Protein AF-A0A1X1WQ79-F1 (afdb_monomer_lite)

Organism: Mycolicibacterium iranicum (NCBI:txid912594)

pLDDT: mean 92.33, std 12.02, range [42.97, 98.75]

Structure (mmCIF, N/CA/C/O backbone):
data_AF-A0A1X1WQ79-F1
#
_entry.id   AF-A0A1X1WQ79-F1
#
loop_
_atom_site.group_PDB
_atom_site.id
_atom_site.type_symbol
_atom_site.label_atom_id
_atom_site.label_alt_id
_atom_site.label_comp_id
_atom_site.label_asym_id
_atom_site.label_entity_id
_atom_site.label_seq_id
_atom_site.pdbx_PDB_ins_code
_atom_site.Cartn_x
_atom_site.Cartn_y
_atom_site.Cartn_z
_atom_site.occupancy
_atom_site.B_iso_or_equiv
_atom_site.auth_seq_id
_atom_site.auth_comp_id
_atom_site.auth_asym_id
_atom_site.auth_atom_id
_atom_site.pdbx_PDB_model_num
ATOM 1 N N . MET A 1 1 ? -34.224 11.333 -4.776 1.00 63.97 1 MET A N 1
ATOM 2 C CA . MET A 1 1 ? -32.767 11.169 -4.972 1.00 63.97 1 MET A CA 1
ATOM 3 C C . MET A 1 1 ? -32.226 10.435 -3.753 1.00 63.97 1 MET A C 1
ATOM 5 O O . MET A 1 1 ? -32.396 10.944 -2.655 1.00 63.97 1 MET A O 1
ATOM 9 N N . TYR A 1 2 ? -31.704 9.216 -3.902 1.00 73.81 2 TYR A N 1
ATOM 10 C CA . TYR A 1 2 ? -31.136 8.460 -2.778 1.00 73.81 2 TYR A CA 1
ATOM 11 C C . TYR A 1 2 ? -29.670 8.865 -2.601 1.00 73.81 2 TYR A C 1
ATOM 13 O O . TYR A 1 2 ? -28.888 8.732 -3.541 1.00 73.81 2 TYR A O 1
ATOM 21 N N . LEU A 1 3 ? -29.310 9.386 -1.427 1.00 81.94 3 LEU A N 1
ATOM 22 C CA . LEU A 1 3 ? -27.921 9.684 -1.079 1.00 81.94 3 LEU A CA 1
ATOM 23 C C . LEU A 1 3 ? -27.341 8.497 -0.296 1.00 81.94 3 LEU A C 1
ATOM 25 O O . LEU A 1 3 ? -27.967 8.055 0.672 1.00 81.94 3 LEU A O 1
ATOM 29 N N . PRO A 1 4 ? -26.172 7.961 -0.690 1.00 86.56 4 PRO A N 1
ATOM 30 C CA . PRO A 1 4 ? -25.559 6.852 0.022 1.00 86.56 4 PRO A CA 1
ATOM 31 C C . PRO A 1 4 ? -25.147 7.285 1.431 1.00 86.56 4 PRO A C 1
ATOM 33 O O . PRO A 1 4 ? -24.715 8.414 1.661 1.00 86.56 4 PRO A O 1
ATOM 36 N N . THR A 1 5 ? -25.223 6.358 2.383 1.00 94.00 5 THR A N 1
ATOM 37 C CA . THR A 1 5 ? -24.623 6.576 3.704 1.00 94.00 5 THR A CA 1
ATOM 38 C C . THR A 1 5 ? -23.098 6.649 3.584 1.00 94.00 5 THR A C 1
ATOM 40 O O . THR A 1 5 ? -22.510 6.055 2.678 1.00 94.00 5 THR A O 1
ATOM 43 N N . VAL A 1 6 ? -22.429 7.305 4.538 1.00 92.50 6 VAL A N 1
ATOM 44 C CA . VAL A 1 6 ? -20.951 7.370 4.593 1.00 92.50 6 VAL A CA 1
ATOM 45 C C . VAL A 1 6 ? -20.325 5.973 4.539 1.00 92.50 6 VAL A C 1
ATOM 47 O O . VAL A 1 6 ? -19.339 5.750 3.844 1.00 92.50 6 VAL A O 1
ATOM 50 N N . ARG A 1 7 ? -20.940 5.001 5.222 1.00 91.44 7 ARG A N 1
ATOM 51 C CA . ARG A 1 7 ? -20.502 3.602 5.224 1.00 91.44 7 ARG A CA 1
ATOM 52 C C . ARG A 1 7 ? -20.619 2.957 3.842 1.00 91.44 7 ARG A C 1
ATOM 54 O O . ARG A 1 7 ? -19.686 2.286 3.415 1.00 91.44 7 ARG A O 1
ATOM 61 N N . ALA A 1 8 ? -21.741 3.162 3.150 1.00 93.25 8 ALA A N 1
ATOM 62 C CA . ALA A 1 8 ? -21.943 2.636 1.801 1.00 93.25 8 ALA A CA 1
ATOM 63 C C . ALA A 1 8 ? -20.970 3.273 0.795 1.00 93.25 8 ALA A C 1
ATOM 65 O O . ALA A 1 8 ? -20.386 2.572 -0.033 1.00 93.25 8 ALA A O 1
ATOM 66 N N . ALA A 1 9 ? -20.730 4.582 0.914 1.00 95.12 9 ALA A N 1
ATOM 67 C CA . ALA A 1 9 ? -19.734 5.284 0.112 1.00 95.12 9 ALA A CA 1
ATOM 68 C C . ALA A 1 9 ? -18.318 4.736 0.366 1.00 95.12 9 ALA A C 1
ATOM 70 O O . ALA A 1 9 ? -17.609 4.412 -0.584 1.00 95.12 9 ALA A O 1
ATOM 71 N N . ALA A 1 10 ? -17.929 4.545 1.631 1.00 94.94 10 ALA A N 1
ATOM 72 C CA . ALA A 1 10 ? -16.630 3.978 1.991 1.00 94.94 10 ALA A CA 1
ATOM 73 C C . ALA A 1 10 ? -16.450 2.545 1.463 1.00 94.94 10 ALA A C 1
ATOM 75 O O . ALA A 1 10 ? -15.412 2.231 0.888 1.00 94.94 10 ALA A O 1
ATOM 76 N N . ALA A 1 11 ? -17.464 1.684 1.594 1.00 94.81 11 ALA A N 1
ATOM 77 C CA . ALA A 1 11 ? -17.417 0.320 1.065 1.00 94.81 11 ALA A CA 1
ATOM 78 C C . ALA A 1 11 ? -17.254 0.294 -0.465 1.00 94.81 11 ALA A C 1
ATOM 80 O O . ALA A 1 11 ? -16.469 -0.494 -0.989 1.00 94.81 11 ALA A O 1
ATOM 81 N N . THR A 1 12 ? -17.941 1.196 -1.170 1.00 95.94 12 THR A N 1
ATOM 82 C CA . THR A 1 12 ? -17.811 1.352 -2.628 1.00 95.94 12 THR A CA 1
ATOM 83 C C . THR A 1 12 ? -16.391 1.765 -3.015 1.00 95.94 12 THR A C 1
ATOM 85 O O . THR A 1 12 ? -15.796 1.175 -3.916 1.00 95.94 12 THR A O 1
ATOM 88 N N . TRP A 1 13 ? -15.812 2.728 -2.294 1.00 96.94 13 TRP A N 1
ATOM 89 C CA . TRP A 1 13 ? -14.423 3.138 -2.495 1.00 96.94 13 TRP A CA 1
ATOM 90 C C . TRP A 1 13 ? -13.442 1.992 -2.258 1.00 96.94 13 TRP A C 1
ATOM 92 O O . TRP A 1 13 ? -12.572 1.766 -3.093 1.00 96.94 13 TRP A O 1
ATOM 102 N N . LEU A 1 14 ? -13.617 1.218 -1.183 1.00 97.88 14 LEU A N 1
ATOM 103 C CA . LEU A 1 14 ? -12.765 0.061 -0.899 1.00 97.88 14 LEU A CA 1
ATOM 104 C C . LEU A 1 14 ? -12.872 -1.015 -1.985 1.00 97.88 14 LEU A C 1
ATOM 106 O O . LEU A 1 14 ? -11.857 -1.593 -2.361 1.00 97.88 14 LEU A O 1
ATOM 110 N N . ALA A 1 15 ? -14.059 -1.253 -2.546 1.00 97.62 15 ALA A N 1
ATOM 111 C CA . ALA A 1 15 ? -14.204 -2.156 -3.687 1.00 97.62 15 ALA A CA 1
ATOM 112 C C . ALA A 1 15 ? -13.406 -1.655 -4.907 1.00 97.62 15 ALA A C 1
ATOM 114 O O . ALA A 1 15 ? -12.667 -2.426 -5.520 1.00 97.62 15 ALA A O 1
ATOM 115 N N . GLY A 1 16 ? -13.473 -0.355 -5.211 1.00 98.06 16 GLY A N 1
ATOM 116 C CA . GLY A 1 16 ? -12.653 0.268 -6.256 1.00 98.06 16 GLY A CA 1
ATOM 117 C C . GLY A 1 16 ? -11.149 0.154 -5.984 1.00 98.06 16 GLY A C 1
ATOM 118 O O . GLY A 1 16 ? -10.385 -0.209 -6.877 1.00 98.06 16 GLY A O 1
ATOM 119 N N . THR A 1 17 ? -10.718 0.378 -4.740 1.00 98.19 17 THR A N 1
ATOM 120 C CA . THR A 1 17 ? -9.328 0.190 -4.296 1.00 98.19 17 THR A CA 1
ATOM 121 C C . THR A 1 17 ? -8.864 -1.258 -4.477 1.00 98.19 17 THR A C 1
ATOM 123 O O . THR A 1 17 ? -7.733 -1.484 -4.903 1.00 98.19 17 THR A O 1
ATOM 126 N N . ALA A 1 18 ? -9.724 -2.245 -4.211 1.00 98.50 18 ALA A N 1
ATOM 127 C CA . ALA A 1 18 ? -9.419 -3.658 -4.435 1.00 98.50 18 ALA A CA 1
ATOM 128 C C . ALA A 1 18 ? -9.244 -3.982 -5.924 1.00 98.50 18 ALA A C 1
ATOM 130 O O . ALA A 1 18 ? -8.293 -4.668 -6.298 1.00 98.50 18 ALA A O 1
ATOM 131 N N . VAL A 1 19 ? -10.101 -3.436 -6.789 1.00 98.00 19 VAL A N 1
ATOM 132 C CA . VAL A 1 19 ? -9.929 -3.571 -8.241 1.00 98.00 19 VAL A CA 1
ATOM 133 C C . VAL A 1 19 ? -8.622 -2.915 -8.689 1.00 98.00 19 VAL A C 1
ATOM 135 O O . VAL A 1 19 ? -7.848 -3.535 -9.413 1.00 98.00 19 VAL A O 1
ATOM 138 N N . ALA A 1 20 ? -8.326 -1.701 -8.217 1.00 96.62 20 ALA A N 1
ATOM 139 C CA . ALA A 1 20 ? -7.096 -0.990 -8.556 1.00 96.62 20 ALA A CA 1
ATOM 140 C C . ALA A 1 20 ? -5.835 -1.731 -8.076 1.00 96.62 20 ALA A C 1
ATOM 142 O O . ALA A 1 20 ? -4.847 -1.780 -8.809 1.00 96.62 20 ALA A O 1
ATOM 143 N N . LEU A 1 21 ? -5.874 -2.347 -6.887 1.00 97.94 21 LEU A N 1
ATOM 144 C CA . LEU A 1 21 ? -4.826 -3.237 -6.382 1.00 97.94 21 LEU A CA 1
ATOM 145 C C . LEU A 1 21 ? -4.548 -4.377 -7.367 1.00 97.94 21 LEU A C 1
ATOM 147 O O . LEU A 1 21 ? -3.399 -4.593 -7.737 1.00 97.94 21 LEU A O 1
ATOM 151 N N . VAL A 1 22 ? -5.588 -5.097 -7.796 1.00 97.62 22 VAL A N 1
ATOM 152 C CA . VAL A 1 22 ? -5.434 -6.250 -8.695 1.00 97.62 22 VAL A CA 1
ATOM 153 C C . VAL A 1 22 ? -4.959 -5.803 -10.073 1.00 97.62 22 VAL A C 1
ATOM 155 O O . VAL A 1 22 ? -3.993 -6.346 -10.602 1.00 97.62 22 VAL A O 1
ATOM 158 N N . VAL A 1 23 ? -5.603 -4.792 -10.653 1.00 96.62 23 VAL A N 1
ATOM 159 C CA . VAL A 1 23 ? -5.296 -4.319 -12.005 1.00 96.62 23 VAL A CA 1
ATOM 160 C C . VAL A 1 23 ? -3.868 -3.783 -12.093 1.00 96.62 23 VAL A C 1
ATOM 162 O O . VAL A 1 23 ? -3.140 -4.176 -12.999 1.00 96.62 23 VAL A O 1
ATOM 165 N N . GLN A 1 24 ? -3.423 -2.957 -11.142 1.00 95.50 24 GLN A N 1
ATOM 166 C CA . GLN A 1 24 ? -2.063 -2.406 -11.176 1.00 95.50 24 GLN A CA 1
ATOM 167 C C . GLN A 1 24 ? -1.004 -3.345 -10.585 1.00 95.50 24 GLN A C 1
ATOM 169 O O . GLN A 1 24 ? 0.158 -3.256 -10.963 1.00 95.50 24 GLN A O 1
ATOM 174 N N . GLY A 1 25 ? -1.372 -4.259 -9.686 1.00 95.88 25 GLY A N 1
ATOM 175 C CA . GLY A 1 25 ? -0.437 -5.221 -9.101 1.00 95.88 25 GLY A CA 1
ATOM 176 C C . GLY A 1 25 ? -0.171 -6.438 -9.988 1.00 95.88 25 GLY A C 1
ATOM 177 O O . GLY A 1 25 ? 0.959 -6.916 -10.043 1.00 95.88 25 GLY A O 1
ATOM 178 N N . VAL A 1 26 ? -1.196 -6.935 -10.687 1.00 97.19 26 VAL A N 1
ATOM 179 C CA . VAL A 1 26 ? -1.136 -8.178 -11.480 1.00 97.19 26 VAL A CA 1
ATOM 180 C C . VAL A 1 26 ? -1.098 -7.901 -12.981 1.00 97.19 26 VAL A C 1
ATOM 182 O O . VAL A 1 26 ? -0.435 -8.624 -13.721 1.00 97.19 26 VAL A O 1
ATOM 185 N N . PHE A 1 27 ? -1.768 -6.843 -13.447 1.00 96.75 27 PHE A N 1
ATOM 186 C CA . PHE A 1 27 ? -1.864 -6.504 -14.872 1.00 96.75 27 PHE A CA 1
ATOM 187 C C . PHE A 1 27 ? -1.347 -5.087 -15.206 1.00 96.75 27 PHE A C 1
ATOM 189 O O . PHE A 1 27 ? -2.005 -4.369 -15.969 1.00 96.75 27 PHE A O 1
ATOM 196 N N . PRO A 1 28 ? -0.176 -4.657 -14.689 1.00 96.12 28 PRO A N 1
ATOM 197 C CA . PRO A 1 28 ? 0.275 -3.268 -14.804 1.00 96.12 28 PRO A CA 1
ATOM 198 C C . PRO A 1 28 ? 0.469 -2.803 -16.253 1.00 96.12 28 PRO A C 1
ATOM 200 O O . PRO A 1 28 ? 0.176 -1.652 -16.563 1.00 96.12 28 PRO A O 1
ATOM 203 N N . GLU A 1 29 ? 0.908 -3.682 -17.158 1.00 96.00 29 GLU A N 1
ATOM 204 C CA . GLU A 1 29 ? 1.070 -3.359 -18.585 1.00 96.00 29 GLU A CA 1
ATOM 205 C C . GLU A 1 29 ? -0.275 -3.141 -19.284 1.00 96.00 29 GLU A C 1
ATOM 207 O O . GLU A 1 29 ? -0.439 -2.184 -20.039 1.00 96.00 29 GLU A O 1
ATOM 212 N N . LYS A 1 30 ? -1.273 -3.986 -18.986 1.00 95.88 30 LYS A N 1
ATOM 213 C CA . LYS A 1 30 ? -2.628 -3.834 -19.534 1.00 95.88 30 LYS A CA 1
ATOM 214 C C . LYS A 1 30 ? -3.276 -2.550 -19.030 1.00 95.88 30 LYS A C 1
ATOM 216 O O . LYS A 1 30 ? -3.898 -1.840 -19.808 1.00 95.88 30 LYS A O 1
ATOM 221 N N . PHE A 1 31 ? -3.098 -2.238 -17.745 1.00 95.19 31 PHE A N 1
ATOM 222 C CA . PHE A 1 31 ? -3.527 -0.962 -17.179 1.00 95.19 31 PHE A CA 1
A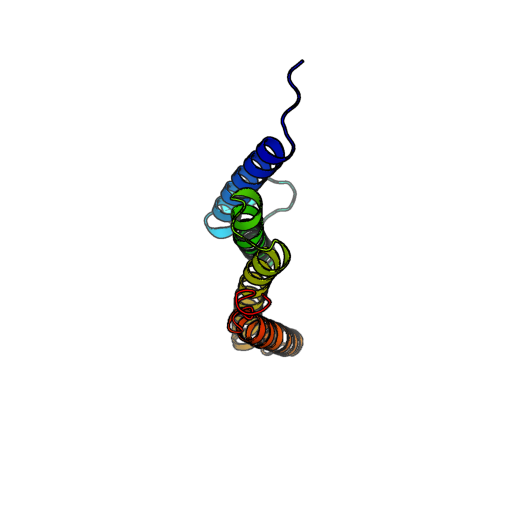TOM 223 C C . PHE A 1 31 ? -2.867 0.209 -17.912 1.00 95.19 31 PHE A C 1
ATOM 225 O O . PHE A 1 31 ? -3.560 1.073 -18.446 1.00 95.19 31 PHE A O 1
ATOM 232 N N . ALA A 1 32 ? -1.536 0.199 -18.004 1.00 95.81 32 ALA A N 1
ATOM 233 C CA . ALA A 1 32 ? -0.760 1.242 -18.658 1.00 95.81 32 ALA A CA 1
ATOM 234 C C . ALA A 1 32 ? -1.202 1.495 -20.107 1.00 95.81 32 ALA A C 1
ATOM 236 O O . ALA A 1 32 ? -1.352 2.651 -20.489 1.00 95.81 32 ALA A O 1
ATOM 237 N N . ALA A 1 33 ? -1.493 0.441 -20.878 1.00 96.38 33 ALA A N 1
ATOM 238 C CA . ALA A 1 33 ? -1.953 0.541 -22.266 1.00 96.38 33 ALA A CA 1
ATOM 239 C C . ALA A 1 33 ? -3.293 1.285 -22.436 1.00 96.38 33 ALA A C 1
ATOM 241 O O . ALA A 1 33 ? -3.603 1.759 -23.525 1.00 96.38 33 ALA A O 1
ATOM 242 N N . THR A 1 34 ? -4.086 1.395 -21.368 1.00 95.00 34 THR A N 1
ATOM 243 C CA . THR A 1 34 ? -5.396 2.068 -21.375 1.00 95.00 34 THR A CA 1
ATOM 244 C C . THR A 1 34 ? -5.369 3.473 -20.773 1.00 95.00 34 THR A C 1
ATOM 246 O O . THR A 1 34 ? -6.407 4.129 -20.706 1.00 95.00 34 THR A O 1
ATOM 249 N N . THR A 1 35 ? -4.208 3.955 -20.318 1.00 93.88 35 THR A N 1
ATOM 250 C CA . THR A 1 35 ? -4.089 5.245 -19.623 1.00 93.88 35 THR A CA 1
ATOM 251 C C . THR A 1 35 ? -3.006 6.124 -20.238 1.00 93.88 35 THR A C 1
ATOM 253 O O . THR A 1 35 ? -2.016 5.635 -20.772 1.00 93.88 35 THR A O 1
ATOM 256 N N . ALA A 1 36 ? -3.152 7.444 -20.110 1.00 95.94 36 ALA A N 1
ATOM 257 C CA . ALA A 1 36 ? -2.175 8.401 -20.633 1.00 95.94 36 ALA A CA 1
ATOM 258 C C . ALA A 1 36 ? -0.818 8.385 -19.894 1.00 95.94 36 ALA A C 1
ATOM 260 O O . ALA A 1 36 ? 0.144 8.982 -20.365 1.00 95.94 36 ALA A O 1
ATOM 261 N N . TRP A 1 37 ? -0.731 7.719 -18.737 1.00 91.56 37 TRP A N 1
ATOM 262 C CA . TRP A 1 37 ? 0.450 7.726 -17.863 1.00 91.56 37 TRP A CA 1
ATOM 263 C C . TRP A 1 37 ? 1.549 6.748 -18.300 1.00 91.56 37 TRP A C 1
ATOM 265 O O . TRP A 1 37 ? 2.678 6.840 -17.821 1.00 91.56 37 TRP A O 1
ATOM 275 N N . GLY A 1 38 ? 1.231 5.817 -19.204 1.00 92.81 38 GLY A N 1
ATOM 276 C CA . GLY A 1 38 ? 2.165 4.802 -19.678 1.00 92.81 38 GLY A CA 1
ATOM 277 C C . GLY A 1 38 ? 2.566 3.776 -18.612 1.00 92.81 38 GLY A C 1
ATOM 278 O O . GLY A 1 38 ? 1.972 3.663 -17.535 1.00 92.81 38 GLY A O 1
ATOM 279 N N . TYR A 1 39 ? 3.568 2.961 -18.945 1.00 96.19 39 TYR A N 1
ATOM 280 C CA . TYR A 1 39 ? 4.046 1.875 -18.091 1.00 96.19 39 TYR A CA 1
ATOM 281 C C . TYR A 1 39 ? 5.254 2.312 -17.258 1.00 96.19 39 TYR A C 1
ATOM 283 O O . TYR A 1 39 ? 6.242 2.811 -17.793 1.00 96.19 39 TYR A O 1
ATOM 291 N N . ASN A 1 40 ? 5.189 2.095 -15.942 1.00 95.75 40 ASN A N 1
ATOM 292 C CA . ASN A 1 40 ? 6.288 2.332 -15.016 1.00 95.75 40 ASN A CA 1
ATOM 293 C C . ASN A 1 40 ? 6.224 1.290 -13.885 1.00 95.75 40 ASN A C 1
ATOM 295 O O . ASN A 1 40 ? 5.489 1.478 -12.907 1.00 95.75 40 ASN A O 1
ATOM 299 N N . PRO A 1 41 ? 7.034 0.221 -13.965 1.00 93.06 41 PRO A N 1
ATOM 300 C CA . PRO A 1 41 ? 6.904 -0.928 -13.076 1.00 93.06 41 PRO A CA 1
ATOM 301 C C . PRO A 1 41 ? 7.111 -0.573 -11.601 1.00 93.06 41 PRO A C 1
ATOM 303 O O . PRO A 1 41 ? 6.606 -1.271 -10.726 1.00 93.06 41 PRO A O 1
ATOM 306 N N . GLY A 1 42 ? 7.886 0.474 -11.297 1.00 93.62 42 GLY A N 1
ATOM 307 C CA . GLY A 1 42 ? 8.042 0.979 -9.934 1.00 93.62 42 GLY A CA 1
ATOM 308 C C . GLY A 1 42 ? 6.753 1.609 -9.426 1.00 93.62 42 GLY A C 1
ATOM 309 O O . GLY A 1 42 ? 6.224 1.186 -8.404 1.00 93.62 42 GLY A O 1
ATOM 310 N N . TRP A 1 43 ? 6.218 2.553 -10.193 1.00 94.75 43 TRP A N 1
ATOM 311 C CA . TRP A 1 43 ? 5.010 3.289 -9.844 1.00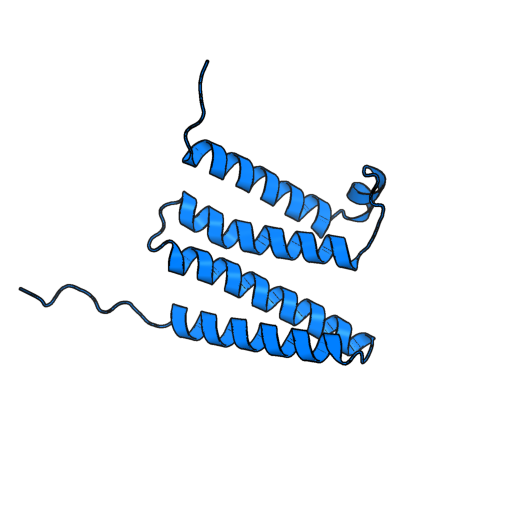 94.75 43 TRP A CA 1
ATOM 312 C C . TRP A 1 43 ? 3.784 2.380 -9.688 1.00 94.75 43 TRP A C 1
ATOM 314 O O . TRP A 1 43 ? 3.120 2.439 -8.657 1.00 94.75 43 TRP A O 1
ATOM 324 N N . GLN A 1 44 ? 3.515 1.474 -10.638 1.00 96.56 44 GLN A N 1
ATOM 325 C CA . GLN A 1 44 ? 2.361 0.567 -10.522 1.00 96.56 44 GLN A CA 1
ATOM 326 C C . GLN A 1 44 ? 2.463 -0.364 -9.305 1.00 96.56 44 GLN A C 1
ATOM 328 O O . GLN A 1 44 ? 1.473 -0.593 -8.605 1.00 96.56 44 GLN A O 1
ATOM 333 N N . ARG A 1 45 ? 3.672 -0.855 -8.997 1.00 96.44 45 ARG A N 1
ATOM 334 C CA . ARG A 1 45 ? 3.908 -1.665 -7.796 1.00 96.44 45 ARG A CA 1
ATOM 335 C C . ARG A 1 45 ? 3.659 -0.866 -6.520 1.00 96.44 45 ARG A C 1
ATOM 337 O O . ARG A 1 45 ? 3.050 -1.389 -5.593 1.00 96.44 45 ARG A O 1
ATOM 344 N N . GLU A 1 46 ? 4.096 0.387 -6.464 1.00 96.94 46 GLU A N 1
ATOM 345 C CA . GLU A 1 46 ? 3.854 1.247 -5.303 1.00 96.94 46 GLU A CA 1
ATOM 346 C C . GLU A 1 46 ? 2.368 1.582 -5.129 1.00 96.94 46 GLU A C 1
ATOM 348 O O . GLU A 1 46 ? 1.877 1.552 -4.003 1.00 96.94 46 GLU A O 1
ATOM 353 N N . ILE A 1 47 ? 1.617 1.800 -6.215 1.00 96.88 47 ILE A N 1
ATOM 354 C CA . ILE A 1 47 ? 0.157 1.965 -6.145 1.00 96.88 47 ILE A CA 1
ATOM 355 C C . ILE A 1 47 ? -0.524 0.702 -5.602 1.00 96.88 47 ILE A C 1
ATOM 357 O O . ILE A 1 47 ? -1.411 0.798 -4.752 1.00 96.88 47 ILE A O 1
ATOM 361 N N . ALA A 1 48 ? -0.095 -0.487 -6.034 1.00 98.06 48 ALA A N 1
ATOM 362 C CA . ALA A 1 48 ? -0.597 -1.741 -5.479 1.00 98.06 48 ALA A CA 1
ATOM 363 C C . ALA A 1 48 ? -0.316 -1.841 -3.966 1.00 98.06 48 ALA A C 1
ATOM 365 O O . ALA A 1 48 ? -1.220 -2.147 -3.191 1.00 98.06 48 ALA A O 1
ATOM 366 N N . ILE A 1 49 ? 0.896 -1.501 -3.516 1.00 98.44 49 ILE A N 1
ATOM 367 C CA . ILE A 1 49 ? 1.237 -1.481 -2.084 1.00 98.44 49 ILE A CA 1
ATOM 368 C C . ILE A 1 49 ? 0.314 -0.523 -1.316 1.00 98.44 49 ILE A C 1
ATOM 370 O O . ILE A 1 49 ? -0.303 -0.937 -0.330 1.00 98.44 49 ILE A O 1
ATOM 374 N N . TRP A 1 50 ? 0.160 0.717 -1.795 1.00 98.31 50 TRP A N 1
ATOM 375 C CA . TRP A 1 50 ? -0.738 1.713 -1.203 1.00 98.31 50 TRP A CA 1
ATOM 376 C C . TRP A 1 50 ? -2.173 1.199 -1.070 1.00 98.31 50 TRP A C 1
ATOM 378 O O . TRP A 1 50 ? -2.765 1.281 0.009 1.00 98.31 50 TRP A O 1
ATOM 388 N N . ASN A 1 51 ? -2.717 0.619 -2.141 1.00 98.56 51 ASN A N 1
ATOM 389 C CA . ASN A 1 51 ? -4.078 0.095 -2.147 1.00 98.56 51 ASN A CA 1
ATOM 390 C C . ASN A 1 51 ? -4.266 -1.030 -1.122 1.00 98.56 51 ASN A C 1
ATOM 392 O O . ASN A 1 51 ? -5.274 -1.046 -0.418 1.00 98.56 51 ASN A O 1
ATOM 396 N N . LEU A 1 52 ? -3.298 -1.940 -0.980 1.00 98.56 52 LEU A N 1
ATOM 397 C CA . LEU A 1 52 ? -3.394 -3.031 -0.008 1.00 98.56 52 LEU A CA 1
ATOM 398 C C . LEU A 1 52 ? -3.422 -2.519 1.440 1.00 98.56 52 LEU A C 1
ATOM 400 O O . LEU A 1 52 ? -4.257 -2.959 2.231 1.00 98.56 52 LEU A O 1
ATOM 404 N N . GLY A 1 53 ? -2.569 -1.554 1.787 1.00 98.19 53 GLY A N 1
ATOM 405 C CA . GLY A 1 53 ? -2.599 -0.931 3.114 1.00 98.19 53 GLY A CA 1
ATOM 406 C C . GLY A 1 53 ? -3.919 -0.220 3.413 1.00 98.19 53 GLY A C 1
ATOM 407 O O . GLY A 1 53 ? -4.493 -0.403 4.491 1.00 98.19 53 GLY A O 1
ATOM 408 N N . THR A 1 54 ? -4.439 0.532 2.437 1.00 98.06 54 THR A N 1
ATOM 409 C CA . THR A 1 54 ? -5.752 1.186 2.531 1.00 98.06 54 THR A CA 1
ATOM 410 C C . THR A 1 54 ? -6.877 0.174 2.732 1.00 98.06 54 THR A C 1
ATOM 412 O O . THR A 1 54 ? -7.758 0.405 3.557 1.00 98.06 54 THR A O 1
ATOM 415 N N . LEU A 1 55 ? -6.839 -0.975 2.049 1.00 98.44 55 LEU A N 1
ATOM 416 C CA . LEU A 1 55 ? -7.829 -2.039 2.234 1.00 98.44 55 LEU A CA 1
ATOM 417 C C . LEU A 1 55 ? -7.771 -2.630 3.640 1.00 98.44 55 LEU A C 1
ATOM 419 O O . LEU A 1 55 ? -8.812 -2.774 4.278 1.00 98.44 55 LEU A O 1
ATOM 423 N N . VAL A 1 56 ? -6.580 -2.935 4.156 1.00 97.62 56 VAL A N 1
ATOM 424 C CA . VAL A 1 56 ? -6.424 -3.514 5.500 1.00 97.62 56 VAL A CA 1
ATOM 425 C C . VAL A 1 56 ? -6.970 -2.572 6.577 1.00 97.62 56 VAL A C 1
ATOM 427 O O . VAL A 1 56 ? -7.721 -3.012 7.449 1.00 97.62 56 VAL A O 1
ATOM 430 N N . ALA A 1 57 ? -6.650 -1.277 6.504 1.00 97.12 57 ALA A N 1
ATOM 431 C CA . ALA A 1 57 ? -7.186 -0.295 7.446 1.00 97.12 57 ALA A CA 1
ATOM 432 C C . ALA A 1 57 ? -8.691 -0.074 7.242 1.00 97.12 57 ALA A C 1
ATOM 434 O O . ALA A 1 57 ? -9.487 -0.218 8.173 1.00 97.12 57 ALA A O 1
ATOM 435 N N . GLY A 1 58 ? -9.090 0.251 6.014 1.00 96.44 58 GLY A N 1
ATOM 436 C CA . GLY A 1 58 ? -10.445 0.666 5.685 1.00 96.44 58 GLY A CA 1
ATOM 437 C C . GLY A 1 58 ? -11.482 -0.430 5.894 1.00 96.44 58 GLY A C 1
ATOM 438 O O . GLY A 1 58 ? -12.556 -0.145 6.417 1.00 96.44 58 GLY A O 1
ATOM 439 N N . THR A 1 59 ? -11.172 -1.688 5.569 1.00 96.06 59 THR A N 1
ATOM 440 C CA . THR A 1 59 ? -12.107 -2.805 5.793 1.00 96.06 59 THR A CA 1
ATOM 441 C C . THR A 1 59 ? -12.352 -3.043 7.280 1.00 96.06 59 THR A C 1
ATOM 443 O O . THR A 1 59 ? -13.501 -3.221 7.674 1.00 96.06 59 THR A O 1
ATOM 446 N N . ALA A 1 60 ? -11.318 -2.967 8.123 1.00 93.38 60 ALA A N 1
ATOM 447 C CA . ALA A 1 60 ? -11.462 -3.097 9.571 1.00 93.38 60 ALA A CA 1
ATOM 448 C C . ALA A 1 60 ? -12.268 -1.935 10.182 1.00 93.38 60 ALA A C 1
ATOM 450 O O . ALA A 1 60 ? -13.139 -2.169 11.023 1.00 93.38 60 ALA A O 1
ATOM 451 N N . ILE A 1 61 ? -12.030 -0.699 9.722 1.00 94.00 61 ILE A N 1
ATOM 452 C CA . ILE A 1 61 ? -12.795 0.489 10.137 1.00 94.00 61 ILE A CA 1
ATOM 453 C C . ILE A 1 61 ? -14.263 0.348 9.722 1.00 94.00 61 ILE A C 1
ATOM 455 O O . ILE A 1 61 ? -15.163 0.491 10.551 1.00 94.00 61 ILE A O 1
ATOM 459 N N . VAL A 1 62 ? -14.523 0.021 8.452 1.00 93.44 62 VAL A N 1
ATOM 460 C CA . VAL A 1 62 ? -15.884 -0.137 7.925 1.00 93.44 62 VAL A CA 1
ATOM 461 C C . VAL A 1 62 ? -16.590 -1.309 8.591 1.00 93.44 62 VAL A C 1
ATOM 463 O O . VAL 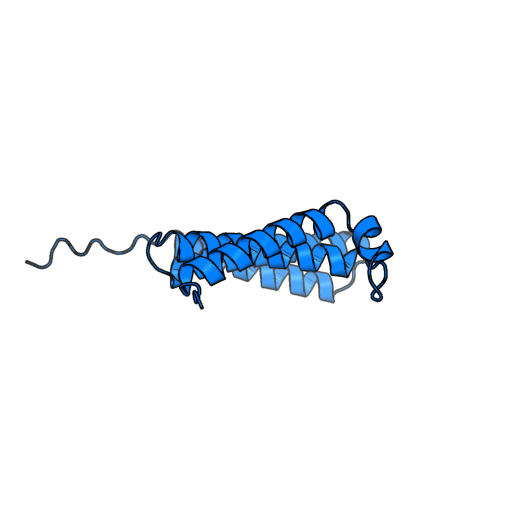A 1 62 ? -17.753 -1.170 8.940 1.00 93.44 62 VAL A O 1
ATOM 466 N N . ALA A 1 63 ? -15.925 -2.427 8.869 1.00 90.00 63 ALA A N 1
ATOM 467 C CA . ALA A 1 63 ? -16.526 -3.543 9.598 1.00 90.00 63 ALA A CA 1
ATOM 468 C C . ALA A 1 63 ? -16.902 -3.195 11.054 1.00 90.00 63 ALA A C 1
ATOM 470 O O . ALA A 1 63 ? -17.576 -3.983 11.710 1.00 90.00 63 ALA A O 1
ATOM 471 N N . GLY A 1 64 ? -16.495 -2.027 11.572 1.00 82.50 64 GLY A N 1
ATOM 472 C CA . GLY A 1 64 ? -16.683 -1.662 12.978 1.00 82.50 64 GLY A CA 1
ATOM 473 C C . GLY A 1 64 ? -15.840 -2.523 13.921 1.00 82.50 64 GLY A C 1
ATOM 474 O O . GLY A 1 64 ? -16.180 -2.675 15.093 1.00 82.50 64 GLY A O 1
ATOM 475 N N . ALA A 1 65 ? -14.758 -3.119 13.411 1.00 70.75 65 ALA A N 1
ATOM 476 C CA . ALA A 1 65 ? -13.921 -4.051 14.148 1.00 70.75 65 ALA A CA 1
ATOM 477 C C . ALA A 1 65 ? -12.974 -3.302 15.103 1.00 70.75 65 ALA A C 1
ATOM 479 O O . ALA A 1 65 ? -11.773 -3.175 14.861 1.00 70.75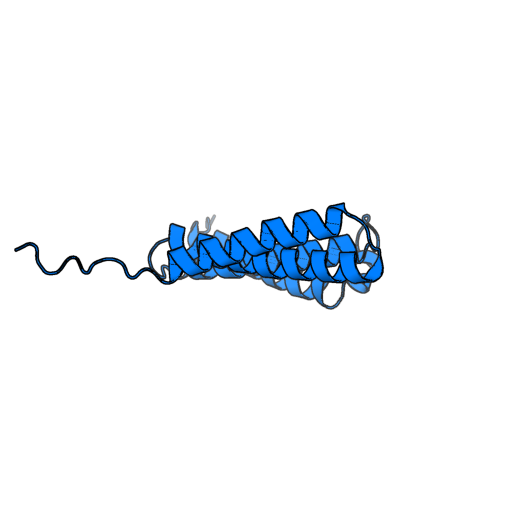 65 ALA A O 1
ATOM 480 N N . GLY A 1 66 ? -13.523 -2.832 16.222 1.00 72.69 66 GLY A N 1
ATOM 481 C CA . GLY A 1 66 ? -12.762 -2.258 17.327 1.00 72.69 66 GLY A CA 1
ATOM 482 C C . GLY A 1 66 ? -12.275 -0.828 17.087 1.00 72.69 66 GLY A C 1
ATOM 483 O O . GLY A 1 66 ? -12.973 0.012 16.532 1.00 72.69 66 GLY A O 1
ATOM 484 N N . ASP A 1 67 ? -11.083 -0.541 17.600 1.00 90.12 67 ASP A N 1
ATOM 485 C CA . ASP A 1 67 ? -10.495 0.796 17.661 1.00 90.12 67 ASP A CA 1
ATOM 486 C C . ASP A 1 67 ? -9.987 1.262 16.277 1.00 90.12 67 ASP A C 1
ATOM 488 O O . ASP A 1 67 ? -9.091 0.609 15.722 1.00 90.12 67 ASP A O 1
ATOM 492 N N . PRO A 1 68 ? -10.495 2.382 15.719 1.00 93.06 68 PRO A N 1
ATOM 493 C CA . PRO A 1 68 ? -10.094 2.862 14.397 1.00 93.06 68 PRO A CA 1
ATOM 494 C C . PRO A 1 68 ? -8.602 3.206 14.314 1.00 93.06 68 PRO A C 1
ATOM 496 O O . PRO A 1 68 ? -8.000 3.025 13.257 1.00 93.06 68 PRO A O 1
ATOM 499 N N . VAL A 1 69 ? -7.968 3.609 15.422 1.00 95.38 69 VAL A N 1
ATOM 500 C CA . VAL A 1 69 ? -6.519 3.862 15.459 1.00 95.38 69 VAL A CA 1
ATOM 501 C C . VAL A 1 69 ? -5.749 2.556 15.279 1.00 95.38 69 VAL A C 1
ATOM 503 O O . VAL A 1 69 ? -4.792 2.495 14.508 1.00 95.38 69 VAL A O 1
ATOM 506 N N . ARG A 1 70 ? -6.192 1.469 15.925 1.00 94.81 70 ARG A N 1
ATOM 507 C CA . ARG A 1 70 ? -5.575 0.142 15.750 1.00 94.81 70 ARG A CA 1
ATOM 508 C C . ARG A 1 70 ? -5.808 -0.407 14.345 1.00 94.81 70 ARG A C 1
ATOM 510 O O . ARG A 1 70 ? -4.919 -1.058 13.801 1.00 94.81 70 ARG A O 1
ATOM 517 N N . ALA A 1 71 ? -6.974 -0.156 13.753 1.00 95.50 71 ALA A N 1
ATOM 518 C CA . ALA A 1 71 ? -7.252 -0.526 12.368 1.00 95.50 71 ALA A CA 1
ATOM 519 C C . ALA A 1 71 ? -6.327 0.218 11.390 1.00 95.50 71 ALA A C 1
ATOM 521 O O . ALA A 1 71 ? -5.680 -0.419 10.559 1.00 95.50 71 ALA A O 1
ATOM 522 N N . GLN A 1 72 ? -6.176 1.535 11.553 1.00 97.06 72 GLN A N 1
ATOM 523 C CA . GLN A 1 72 ? -5.242 2.331 10.757 1.00 97.06 72 GLN A CA 1
ATOM 524 C C . GLN A 1 72 ? -3.797 1.847 10.926 1.00 97.06 72 GLN A C 1
ATOM 526 O O . GLN A 1 72 ? -3.084 1.676 9.939 1.00 97.06 72 GLN A O 1
ATOM 531 N N . LEU A 1 73 ? -3.377 1.558 12.161 1.00 97.25 73 LEU A N 1
ATOM 532 C CA . LEU A 1 73 ? -2.032 1.066 12.449 1.00 97.25 73 LEU A CA 1
ATOM 533 C C . LEU A 1 73 ? -1.738 -0.279 11.767 1.00 97.25 73 LEU A C 1
ATOM 535 O O . LEU A 1 73 ? -0.622 -0.487 11.304 1.00 97.25 73 LEU A O 1
ATOM 539 N N . ARG A 1 74 ? -2.727 -1.175 11.637 1.00 96.94 74 ARG A N 1
ATOM 540 C CA . ARG A 1 74 ? -2.573 -2.421 10.860 1.00 96.94 74 ARG A CA 1
ATOM 541 C C . ARG A 1 74 ? -2.317 -2.146 9.379 1.00 96.94 74 ARG A C 1
ATOM 543 O O . ARG A 1 74 ? -1.437 -2.774 8.800 1.00 96.94 74 ARG A O 1
ATOM 550 N N . GLY A 1 75 ? -3.050 -1.207 8.778 1.00 97.88 75 GLY A N 1
ATOM 551 C CA . GLY A 1 75 ? -2.812 -0.802 7.389 1.00 97.88 75 GLY A CA 1
ATOM 552 C C . GLY A 1 75 ? -1.423 -0.195 7.200 1.00 97.88 75 GLY A C 1
ATOM 553 O O . GLY A 1 75 ? -0.694 -0.599 6.298 1.00 97.88 75 GLY A O 1
ATOM 554 N N . LEU A 1 76 ? -1.013 0.702 8.102 1.00 98.38 76 LEU A N 1
ATOM 555 C CA . LEU A 1 76 ? 0.331 1.288 8.102 1.00 98.38 76 LEU A CA 1
ATOM 556 C C . LEU A 1 76 ? 1.428 0.229 8.279 1.00 98.38 76 LEU A C 1
ATOM 558 O O . LEU A 1 76 ? 2.432 0.289 7.582 1.00 98.38 76 LEU A O 1
ATOM 562 N N . ALA A 1 77 ? 1.225 -0.774 9.139 1.00 98.38 77 ALA A N 1
ATOM 563 C CA . ALA A 1 77 ? 2.173 -1.875 9.309 1.00 98.38 77 ALA A CA 1
ATOM 564 C C . ALA A 1 77 ? 2.378 -2.663 8.006 1.00 98.38 77 ALA A C 1
ATOM 566 O O . ALA A 1 77 ? 3.510 -2.989 7.653 1.00 98.38 77 ALA A O 1
ATOM 567 N N . VAL A 1 78 ? 1.294 -2.931 7.268 1.00 98.50 78 VAL A N 1
ATOM 568 C CA . VAL A 1 78 ? 1.353 -3.593 5.956 1.00 98.50 78 VAL A CA 1
ATOM 569 C C . VAL A 1 78 ? 2.085 -2.726 4.933 1.00 98.50 78 VAL A C 1
ATOM 571 O O . VAL A 1 78 ? 2.951 -3.237 4.225 1.00 98.50 78 VAL A O 1
ATOM 574 N N . LEU A 1 79 ? 1.803 -1.420 4.888 1.00 98.56 79 LEU A N 1
ATOM 575 C CA . LEU A 1 79 ? 2.531 -0.490 4.018 1.00 98.56 79 LEU A CA 1
ATOM 576 C C . LEU A 1 79 ? 4.021 -0.485 4.338 1.00 98.56 79 LEU A C 1
ATOM 578 O O . LEU A 1 79 ? 4.832 -0.678 3.437 1.00 98.56 79 LEU A O 1
ATOM 582 N N . SER A 1 80 ? 4.383 -0.327 5.611 1.00 98.62 80 SER A N 1
ATOM 583 C CA . SER A 1 80 ? 5.778 -0.332 6.035 1.00 98.62 80 SER A CA 1
ATOM 584 C C . SER A 1 80 ? 6.470 -1.647 5.684 1.00 98.62 80 SER A C 1
ATOM 586 O O . SER A 1 80 ? 7.566 -1.633 5.136 1.00 98.62 80 SER A O 1
ATOM 588 N N . ALA A 1 81 ? 5.826 -2.795 5.892 1.00 98.75 81 ALA A N 1
ATOM 589 C CA . ALA A 1 81 ? 6.413 -4.078 5.518 1.00 98.75 81 ALA A CA 1
ATOM 590 C C . ALA A 1 81 ? 6.695 -4.168 4.009 1.00 98.75 81 ALA A C 1
ATOM 592 O O . ALA A 1 81 ? 7.792 -4.550 3.596 1.00 98.75 81 ALA A O 1
ATOM 593 N N . LEU A 1 82 ? 5.729 -3.778 3.176 1.00 98.56 82 LEU A N 1
ATOM 594 C CA . LEU A 1 82 ? 5.831 -3.922 1.726 1.00 98.56 82 LEU A CA 1
ATOM 595 C C . LEU A 1 82 ? 6.733 -2.870 1.076 1.00 98.56 82 LEU A C 1
ATOM 597 O O . LEU A 1 82 ? 7.509 -3.216 0.185 1.00 98.56 82 LEU A O 1
ATOM 601 N N . PHE A 1 83 ? 6.701 -1.614 1.530 1.00 98.62 83 PHE A N 1
ATOM 602 C CA . PHE A 1 83 ? 7.671 -0.608 1.093 1.00 98.62 83 PHE A CA 1
ATOM 603 C C . PHE A 1 83 ? 9.081 -0.971 1.544 1.00 98.62 83 PHE A C 1
ATOM 605 O O . PHE A 1 83 ? 10.012 -0.879 0.745 1.00 98.62 83 PHE A O 1
ATOM 612 N N . GLY A 1 84 ? 9.239 -1.453 2.780 1.00 98.38 84 GLY A N 1
ATOM 613 C CA . GLY A 1 84 ? 10.514 -1.950 3.286 1.00 98.38 84 GLY A CA 1
ATOM 614 C C . GLY A 1 84 ? 11.084 -3.052 2.396 1.00 98.38 84 GLY A C 1
ATOM 615 O O . GLY A 1 84 ? 12.219 -2.943 1.934 1.00 98.38 84 GLY A O 1
ATOM 616 N N . ALA A 1 85 ? 10.274 -4.062 2.067 1.00 98.44 85 ALA A N 1
ATOM 617 C CA . ALA A 1 85 ? 10.661 -5.141 1.161 1.00 98.44 85 ALA A CA 1
ATOM 618 C C . ALA A 1 85 ? 10.963 -4.643 -0.265 1.00 98.44 85 ALA A C 1
ATOM 620 O O . ALA A 1 85 ? 11.963 -5.045 -0.862 1.00 98.44 85 ALA A O 1
ATOM 621 N N . ASN A 1 86 ? 10.141 -3.739 -0.809 1.00 98.00 86 ASN A N 1
ATOM 622 C CA . ASN A 1 86 ? 10.346 -3.144 -2.132 1.00 98.00 86 ASN A CA 1
ATOM 623 C C . ASN A 1 86 ? 11.693 -2.410 -2.219 1.00 98.00 86 ASN A C 1
ATOM 625 O O . ASN A 1 86 ? 12.472 -2.638 -3.149 1.00 98.00 86 ASN A O 1
ATOM 629 N N . HIS A 1 87 ? 11.988 -1.569 -1.228 1.00 98.31 87 HIS A N 1
ATOM 630 C CA . HIS A 1 87 ? 13.242 -0.835 -1.152 1.00 98.31 87 HIS A CA 1
ATOM 631 C C . HIS A 1 87 ? 14.432 -1.756 -0.886 1.00 98.31 87 HIS A C 1
ATOM 633 O O . HIS A 1 87 ? 15.444 -1.619 -1.565 1.00 98.31 87 HIS A O 1
ATOM 639 N N . ALA A 1 88 ? 14.311 -2.750 -0.004 1.00 98.12 88 ALA A N 1
ATOM 640 C CA . ALA A 1 88 ? 15.371 -3.730 0.233 1.00 98.12 88 ALA A CA 1
ATOM 641 C C . ALA A 1 88 ? 15.725 -4.498 -1.052 1.0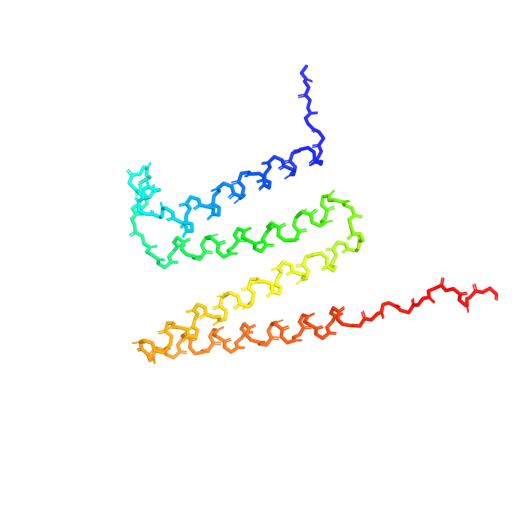0 98.12 88 ALA A C 1
ATOM 643 O O . ALA A 1 88 ? 16.895 -4.612 -1.418 1.00 98.12 88 ALA A O 1
ATOM 644 N N . ALA A 1 89 ? 14.714 -4.945 -1.802 1.00 97.62 89 ALA A N 1
ATOM 645 C CA . ALA A 1 89 ? 14.916 -5.624 -3.076 1.00 97.62 89 ALA A CA 1
ATOM 646 C C . ALA A 1 89 ? 15.553 -4.697 -4.130 1.00 97.62 89 ALA A C 1
ATOM 648 O O . ALA A 1 89 ? 16.420 -5.118 -4.897 1.00 97.62 89 ALA A O 1
ATOM 649 N N . ALA A 1 90 ? 15.151 -3.423 -4.179 1.00 97.06 90 ALA A N 1
ATOM 650 C CA . ALA A 1 90 ? 15.760 -2.434 -5.065 1.00 97.06 90 ALA A CA 1
ATOM 651 C C . ALA A 1 90 ? 17.204 -2.091 -4.660 1.00 97.06 90 ALA A C 1
ATOM 653 O O . ALA A 1 90 ? 18.054 -1.913 -5.536 1.00 97.06 90 ALA A O 1
ATOM 654 N N . ALA A 1 91 ? 17.505 -2.035 -3.362 1.00 97.56 91 ALA A N 1
ATOM 655 C CA . ALA A 1 91 ? 18.853 -1.844 -2.838 1.00 97.56 91 ALA A CA 1
ATOM 656 C C . ALA A 1 91 ? 19.765 -3.003 -3.249 1.00 97.56 91 ALA A C 1
ATOM 658 O O . ALA A 1 91 ? 20.827 -2.753 -3.810 1.00 97.56 91 ALA A O 1
ATOM 659 N N . ALA A 1 92 ? 19.309 -4.249 -3.082 1.00 98.00 92 ALA A N 1
ATOM 660 C CA . ALA A 1 92 ? 20.066 -5.443 -3.460 1.00 98.00 92 ALA A CA 1
ATOM 661 C C . ALA A 1 92 ? 20.453 -5.467 -4.950 1.00 98.00 92 ALA A C 1
ATOM 663 O O . ALA A 1 92 ? 21.516 -5.964 -5.304 1.00 98.00 92 ALA A O 1
ATOM 664 N N . ARG A 1 93 ? 19.612 -4.904 -5.829 1.00 97.12 93 ARG A N 1
ATOM 665 C CA . ARG A 1 93 ? 19.884 -4.838 -7.275 1.00 97.12 93 ARG A CA 1
ATOM 666 C C . ARG A 1 93 ? 20.732 -3.645 -7.703 1.00 97.12 93 ARG A C 1
ATOM 668 O O . ARG A 1 93 ? 21.447 -3.742 -8.690 1.00 97.12 93 ARG A O 1
ATOM 675 N N . SER A 1 94 ? 20.577 -2.498 -7.044 1.00 96.88 94 SER A N 1
ATOM 676 C CA . SER A 1 94 ? 21.110 -1.222 -7.547 1.00 96.88 94 SER A CA 1
ATOM 677 C C . SER A 1 94 ? 22.226 -0.620 -6.701 1.00 96.88 94 SER A C 1
ATOM 679 O O . SER A 1 94 ? 22.869 0.321 -7.155 1.00 96.88 94 SER A O 1
ATOM 681 N N . GLY A 1 95 ? 22.401 -1.070 -5.456 1.00 94.06 95 GLY A N 1
ATOM 682 C CA . GLY A 1 95 ? 23.318 -0.465 -4.488 1.00 94.06 95 GLY A CA 1
ATOM 683 C C . GLY A 1 95 ? 22.978 0.980 -4.098 1.00 94.06 95 GLY A C 1
ATOM 684 O O . GLY A 1 95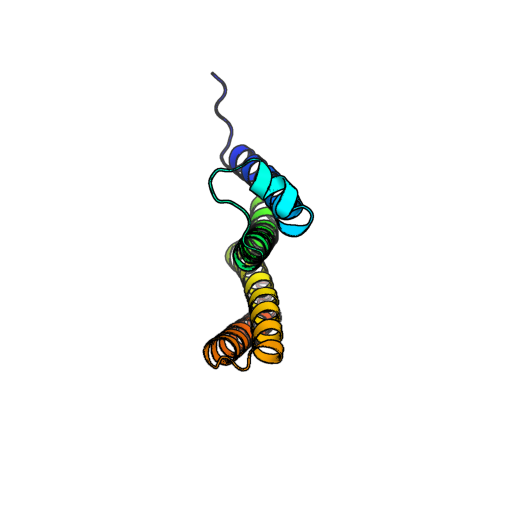 ? 23.748 1.617 -3.386 1.00 94.06 95 GLY A O 1
ATOM 685 N N . LYS A 1 96 ? 21.843 1.537 -4.553 1.00 96.88 96 LYS A N 1
ATOM 686 C CA . LYS A 1 96 ? 21.519 2.951 -4.328 1.00 96.88 96 LYS A CA 1
ATOM 687 C C . LYS A 1 96 ? 21.240 3.215 -2.842 1.00 96.88 96 LYS A C 1
ATOM 689 O O . LYS A 1 96 ? 20.304 2.617 -2.302 1.00 96.88 96 LYS A O 1
ATOM 694 N N . PRO A 1 97 ? 21.947 4.167 -2.200 1.00 96.94 97 PRO A N 1
ATOM 695 C CA . PRO A 1 97 ? 21.847 4.394 -0.756 1.00 96.94 97 PRO A CA 1
ATOM 696 C C . PRO A 1 97 ? 20.442 4.813 -0.311 1.00 96.94 97 PRO A C 1
ATOM 698 O O . PRO A 1 97 ? 20.002 4.429 0.768 1.00 96.94 97 PRO A O 1
ATOM 701 N N . GLY A 1 98 ? 19.689 5.512 -1.168 1.00 97.44 98 GLY A N 1
ATOM 702 C CA . GLY A 1 98 ? 18.295 5.862 -0.880 1.00 97.44 98 GLY A CA 1
ATOM 703 C C . GLY A 1 98 ? 17.418 4.635 -0.610 1.00 97.44 98 GLY A C 1
ATOM 704 O O . GLY A 1 98 ? 16.648 4.630 0.340 1.00 97.44 98 GLY A O 1
ATOM 705 N N . ASN A 1 99 ? 17.582 3.553 -1.376 1.00 98.06 99 ASN A N 1
ATOM 706 C CA . ASN A 1 99 ? 16.807 2.329 -1.156 1.00 98.06 99 ASN A CA 1
ATOM 707 C C . ASN A 1 99 ? 17.179 1.631 0.160 1.00 98.06 99 ASN A C 1
ATOM 709 O O . ASN A 1 99 ? 16.323 1.025 0.792 1.00 98.06 99 ASN A O 1
ATOM 713 N N . ILE A 1 100 ? 18.426 1.745 0.614 1.00 98.00 100 ILE A N 1
ATOM 714 C CA . ILE A 1 100 ? 18.826 1.217 1.924 1.00 98.00 100 ILE A CA 1
ATOM 715 C C . ILE A 1 100 ? 18.149 2.030 3.033 1.00 98.00 100 ILE A C 1
ATOM 717 O O . ILE A 1 100 ? 17.508 1.457 3.912 1.00 98.00 100 ILE A O 1
ATOM 721 N N . ALA A 1 101 ? 18.228 3.362 2.957 1.00 98.31 101 ALA A N 1
ATOM 722 C CA . ALA A 1 101 ? 17.625 4.254 3.944 1.00 98.31 101 ALA A CA 1
ATOM 723 C C . ALA A 1 101 ? 16.112 4.020 4.077 1.00 98.31 101 ALA A C 1
ATOM 725 O O . ALA A 1 101 ? 15.603 3.822 5.182 1.00 98.31 101 ALA A O 1
ATOM 726 N N . TRP A 1 102 ? 15.396 3.959 2.953 1.00 97.94 102 TRP A N 1
ATOM 727 C CA . TRP A 1 102 ? 13.952 3.738 2.968 1.00 97.94 102 TRP A CA 1
ATOM 728 C C . TRP A 1 102 ? 13.565 2.331 3.427 1.00 97.94 102 TRP A C 1
ATOM 730 O O . TRP A 1 102 ? 12.532 2.185 4.081 1.00 97.94 102 TRP A O 1
ATOM 740 N N . ALA A 1 103 ? 14.384 1.308 3.162 1.00 98.38 103 ALA A N 1
ATOM 741 C CA . ALA A 1 103 ? 14.168 -0.027 3.716 1.00 98.38 103 ALA A CA 1
ATOM 742 C C . ALA A 1 103 ? 14.274 -0.028 5.251 1.00 98.38 103 ALA A C 1
ATOM 744 O O . ALA A 1 103 ? 13.406 -0.581 5.924 1.00 98.38 103 ALA A O 1
ATOM 745 N N . VAL A 1 104 ? 15.290 0.643 5.807 1.00 98.44 104 VAL A N 1
ATOM 746 C CA . VAL A 1 104 ? 15.504 0.749 7.261 1.00 98.44 104 VAL A CA 1
ATOM 747 C C . VAL A 1 104 ? 14.375 1.521 7.940 1.00 98.44 104 VAL A C 1
ATOM 749 O O . VAL A 1 104 ? 13.822 1.044 8.930 1.00 98.44 104 VAL A O 1
ATOM 752 N N . ILE A 1 105 ? 13.988 2.680 7.396 1.00 98.62 105 ILE A N 1
ATOM 753 C CA . ILE A 1 105 ? 12.902 3.507 7.948 1.00 98.62 105 ILE A CA 1
ATOM 754 C C . ILE A 1 105 ? 11.598 2.705 8.017 1.00 98.62 105 ILE A C 1
ATOM 756 O O . ILE A 1 105 ? 10.929 2.670 9.050 1.00 98.62 105 ILE A O 1
ATOM 760 N N . ASN A 1 106 ? 11.264 2.003 6.936 1.00 98.62 106 ASN A N 1
ATOM 761 C CA . ASN A 1 106 ? 10.085 1.150 6.890 1.00 98.62 106 ASN A CA 1
ATOM 762 C C . ASN A 1 106 ? 10.193 -0.056 7.839 1.00 98.62 106 ASN A C 1
ATOM 764 O O . ASN A 1 106 ? 9.215 -0.395 8.503 1.00 98.62 106 ASN A O 1
ATOM 768 N N . GLY A 1 107 ? 11.378 -0.657 7.984 1.00 98.44 107 GLY A N 1
ATOM 769 C CA . GLY A 1 107 ? 11.634 -1.694 8.989 1.00 98.44 107 GLY A CA 1
ATOM 770 C C . GLY A 1 107 ? 11.359 -1.211 10.418 1.00 98.44 107 GLY A C 1
ATOM 771 O O . GLY A 1 107 ? 10.687 -1.902 11.183 1.00 98.44 107 GLY A O 1
ATOM 772 N N . GLY A 1 108 ? 11.784 0.011 10.754 1.00 98.44 108 GLY A N 1
ATOM 773 C CA . GLY A 1 108 ? 11.451 0.656 12.028 1.00 98.44 108 GLY A CA 1
ATOM 774 C C . GLY A 1 108 ? 9.942 0.842 12.223 1.00 98.44 108 GLY A C 1
ATOM 775 O O . GLY A 1 108 ? 9.419 0.551 13.301 1.00 98.44 108 GLY A O 1
ATOM 776 N N . GLY A 1 109 ? 9.226 1.237 11.165 1.00 98.25 109 GLY A N 1
ATOM 777 C CA . GLY A 1 109 ? 7.763 1.327 11.162 1.00 98.25 109 GLY A CA 1
ATOM 778 C C . GLY A 1 109 ? 7.076 -0.007 11.475 1.00 98.25 109 GLY A C 1
ATOM 779 O O . GLY A 1 109 ? 6.163 -0.047 12.301 1.00 98.25 109 GLY A O 1
ATOM 780 N N . VAL A 1 110 ? 7.555 -1.114 10.895 1.00 98.31 110 VAL A N 1
ATOM 781 C CA . VAL A 1 110 ? 7.042 -2.465 11.189 1.00 98.31 110 VAL A CA 1
ATOM 782 C C . VAL A 1 110 ? 7.265 -2.834 12.653 1.00 98.31 110 VAL A C 1
ATOM 784 O O . VAL A 1 110 ? 6.317 -3.232 13.329 1.00 98.31 110 VAL A O 1
ATOM 787 N N . VAL A 1 111 ? 8.492 -2.682 13.160 1.00 98.25 111 VAL A N 1
ATOM 788 C CA . VAL A 1 111 ? 8.826 -3.022 14.555 1.00 98.25 111 VAL A CA 1
ATOM 789 C C . VAL A 1 111 ? 7.972 -2.209 15.531 1.00 98.25 111 VAL A C 1
ATOM 791 O O . VAL A 1 111 ? 7.385 -2.775 16.454 1.00 98.25 111 VAL A O 1
ATOM 794 N N . SER A 1 112 ? 7.840 -0.901 15.293 1.00 97.81 112 SER A N 1
ATOM 795 C CA . SER A 1 112 ? 7.005 -0.011 16.104 1.00 97.81 112 SER A CA 1
ATOM 796 C C . SER A 1 112 ? 5.534 -0.440 16.099 1.00 97.81 112 SER A C 1
ATOM 798 O O . SER A 1 112 ? 4.927 -0.599 17.162 1.00 97.81 112 SER A O 1
ATOM 800 N N . ALA A 1 113 ? 4.967 -0.705 14.917 1.00 97.00 113 ALA A N 1
ATOM 801 C CA . ALA A 1 113 ? 3.571 -1.100 14.787 1.00 97.00 113 ALA A CA 1
ATOM 802 C C . ALA A 1 113 ? 3.284 -2.458 15.443 1.00 97.00 113 ALA A C 1
ATOM 804 O O . ALA A 1 113 ? 2.282 -2.596 16.144 1.00 97.00 113 ALA A O 1
ATOM 805 N N . LEU A 1 114 ? 4.164 -3.449 15.267 1.00 96.00 114 LEU A N 1
ATOM 806 C CA . LEU A 1 114 ? 4.026 -4.756 15.912 1.00 96.00 114 LEU A CA 1
ATOM 807 C C . LEU A 1 114 ? 4.115 -4.643 17.436 1.00 96.00 114 LEU A C 1
ATOM 809 O O . LEU A 1 114 ? 3.279 -5.223 18.129 1.00 96.00 114 LEU A O 1
ATOM 813 N N . GLY A 1 115 ? 5.057 -3.850 17.955 1.00 96.56 115 GLY A N 1
ATOM 814 C CA . GLY A 1 115 ? 5.182 -3.590 19.390 1.00 96.56 115 GLY A CA 1
ATOM 815 C C . GLY A 1 115 ? 3.907 -2.986 19.983 1.00 96.56 115 GLY A C 1
ATOM 816 O O . GLY A 1 115 ? 3.387 -3.487 20.979 1.00 96.56 115 GLY A O 1
ATOM 817 N N . ALA A 1 116 ? 3.345 -1.966 19.334 1.00 95.12 116 ALA A N 1
ATOM 818 C CA . ALA A 1 116 ? 2.108 -1.325 19.779 1.00 95.12 116 ALA A CA 1
ATOM 819 C C . ALA A 1 116 ? 0.868 -2.230 19.634 1.00 95.12 116 ALA A C 1
ATOM 821 O O . ALA A 1 116 ? -0.020 -2.226 20.489 1.00 95.12 116 ALA A O 1
ATOM 822 N N . LEU A 1 117 ? 0.783 -3.037 18.571 1.00 93.44 117 LEU A N 1
ATOM 823 C CA . LEU A 1 117 ? -0.343 -3.952 18.357 1.00 93.44 117 LEU A CA 1
ATOM 824 C C . LEU A 1 117 ? -0.306 -5.167 19.295 1.00 93.44 117 LEU A C 1
ATOM 826 O O . LEU A 1 117 ? -1.377 -5.668 19.653 1.00 93.44 117 LEU A O 1
ATOM 830 N N . ALA A 1 118 ? 0.882 -5.611 19.715 1.00 92.19 118 ALA A N 1
ATOM 831 C CA . ALA A 1 118 ? 1.065 -6.715 20.658 1.00 92.19 118 ALA A CA 1
ATOM 832 C C . ALA A 1 118 ? 0.641 -6.360 22.093 1.00 92.19 118 ALA A C 1
ATOM 834 O O . ALA A 1 118 ? 0.235 -7.243 22.851 1.00 92.19 118 ALA A O 1
ATOM 835 N N . GLN A 1 119 ? 0.674 -5.076 22.464 1.00 86.50 119 GLN A N 1
ATOM 836 C CA . GLN A 1 119 ? 0.147 -4.619 23.747 1.00 86.50 119 GLN A CA 1
ATOM 837 C C . GLN A 1 119 ? -1.374 -4.852 23.801 1.00 86.50 119 GLN A C 1
ATOM 839 O O . GLN A 1 119 ? -2.148 -4.301 23.002 1.00 86.50 119 GLN A O 1
ATOM 844 N N . ARG A 1 120 ? -1.814 -5.695 24.746 1.00 69.19 120 ARG A N 1
ATOM 845 C CA . ARG A 1 120 ? -3.234 -5.844 25.092 1.00 69.19 120 ARG A CA 1
ATOM 846 C C . ARG A 1 120 ? -3.695 -4.573 25.808 1.00 69.19 120 ARG A C 1
ATOM 848 O O . ARG A 1 120 ? -2.967 -4.044 26.644 1.00 69.19 120 ARG A O 1
ATOM 855 N N . LYS A 1 121 ? -4.904 -4.088 25.499 1.00 63.84 121 LYS A N 1
ATOM 856 C CA . LYS A 1 121 ? -5.546 -3.074 26.351 1.00 63.84 121 LYS A CA 1
ATOM 857 C C . LYS A 1 121 ? -5.705 -3.687 27.754 1.00 63.84 121 LYS A C 1
ATOM 859 O O . LYS A 1 121 ? -6.113 -4.846 27.819 1.00 63.84 121 LYS A O 1
ATOM 864 N N . PRO A 1 122 ? -5.394 -2.967 28.846 1.00 53.19 122 PRO A N 1
ATOM 865 C CA . PRO A 1 122 ? -5.788 -3.404 30.179 1.00 53.19 122 PRO A CA 1
ATOM 866 C C . PRO A 1 122 ? -7.306 -3.589 30.190 1.00 53.19 122 PRO A C 1
ATOM 868 O O . PRO A 1 122 ? -8.038 -2.701 29.743 1.00 53.19 122 PRO A O 1
ATOM 871 N N . ASP A 1 123 ? -7.778 -4.745 30.651 1.00 53.19 123 ASP A N 1
ATOM 872 C CA . ASP A 1 123 ? -9.208 -4.985 30.795 1.00 53.19 123 ASP A CA 1
ATOM 873 C C . ASP A 1 123 ? -9.769 -3.987 31.813 1.00 53.19 123 ASP A C 1
ATOM 875 O O . ASP A 1 123 ? -9.458 -4.033 33.002 1.00 53.19 123 ASP A O 1
ATOM 879 N N . CYS A 1 124 ? -10.634 -3.083 31.354 1.00 51.34 124 CYS A N 1
ATOM 880 C CA . CYS A 1 124 ? -11.467 -2.266 32.230 1.00 51.34 124 CYS A CA 1
ATOM 881 C C . CYS A 1 124 ? -12.566 -3.165 32.827 1.00 51.34 124 CYS A C 1
ATOM 883 O O . CYS A 1 124 ? -13.721 -3.129 32.409 1.00 51.34 124 CYS A O 1
ATOM 885 N N . ARG A 1 125 ? -12.185 -4.072 33.733 1.00 52.53 125 ARG A N 1
ATOM 886 C CA . ARG A 1 125 ? -13.111 -4.932 34.492 1.00 52.53 125 ARG A CA 1
ATOM 887 C C . ARG A 1 125 ? -12.841 -4.976 35.998 1.00 52.53 125 ARG A C 1
ATOM 889 O O . ARG A 1 125 ? -13.575 -5.654 36.702 1.00 52.53 125 ARG A O 1
ATOM 896 N N . THR A 1 126 ? -11.884 -4.208 36.516 1.00 51.53 126 THR A N 1
ATOM 897 C CA . THR A 1 126 ? -11.580 -4.151 37.962 1.00 51.53 126 THR A CA 1
ATOM 898 C C . THR A 1 126 ? -11.599 -2.727 38.518 1.00 51.53 126 THR A C 1
ATOM 900 O O . THR A 1 126 ? -10.746 -2.351 39.313 1.00 51.53 126 THR A O 1
ATOM 903 N N . ALA A 1 127 ? -12.567 -1.920 38.084 1.00 47.28 127 ALA A N 1
ATOM 904 C CA . ALA A 1 127 ? -12.916 -0.660 38.738 1.00 47.28 127 ALA A CA 1
ATOM 905 C C . ALA A 1 127 ? -14.420 -0.669 39.051 1.00 47.28 127 ALA A C 1
ATOM 907 O O . ALA A 1 127 ? -15.220 -0.019 38.380 1.00 47.28 127 ALA A O 1
ATOM 908 N N . ARG A 1 128 ? -14.809 -1.504 40.013 1.00 42.97 128 ARG A N 1
ATOM 909 C CA . ARG A 1 128 ? -16.037 -1.360 40.797 1.00 42.97 128 ARG A CA 1
ATOM 910 C C . ARG A 1 128 ? -15.698 -1.646 42.244 1.00 42.97 128 ARG A C 1
ATOM 912 O O . ARG A 1 128 ? -14.900 -2.586 42.451 1.00 42.97 128 ARG A O 1
#

Sequence (128 aa):
MYLPTVRAAAATWLAGTAVALVVQGVFPEKFAATTAWGYNPGWQREIAIWNLGTLVAGTAIVAGAGDPVRAQLRGLAVLSALFGANHAAAAARSGKPGNIAWAVINGGGVVSALGALAQRKPDCRTAR

Radius of gyration: 18.26 Å; chains: 1; bounding box: 56×19×63 Å

Secondary structure (DSSP, 8-state):
-PPPPHHHHHHHHHHHHHHHHHHHHH-HHHHHHTSTT---HHHHHHHHHHHHHHHHHHHHHHTT-S-HHHHHHHHHHHHHHHHHHHHHHHHHHH--HHHHHHHHHHHHHHHHHHHHHHSPPP-TTS--

Foldseek 3Di:
DDDDDPLRVLVVVLVVLVVLLCCLVPPVQVVQVVDPPHGDNLVSNLSNQLSQLCNQLSVCVSVVPDDSVLSNLSSLLSSLVSLLVVLVVVCVVPVDVVSVVSNVVSVVSNVVSCVVNVDDDPPPPPDD